Protein AF-A0A926H0Z9-F1 (afdb_monomer)

Sequence (96 aa):
AAVAALPAADKTMLGDAVTNKAANQKILLKHVVFNKFTIRDLEKLDGGFPLATAAGDTLTLSKNPDGTVNVNSVPVIREDIKANNGVSHPVATVIK

Secondary structure (DSSP, 8-state):
-GGGSS-HHHHHHHH-TTTTHHHHHHHHHHT-BSS---HHHHHHSPTTPEEEBTTSPEEEEEE-TTS-EEETTEEBPS--EEETTEEE--BSS---

Mean predicted aligned error: 9.3 Å

pLDDT: mean 72.12, std 7.66, range [52.22, 83.38]

Nearest PDB structures (foldseek):
  7as7-assembly1_A  TM=8.702E-01  e=1.235E-04  Homo sapiens
  5nv6-assembly1_A  TM=8.519E-01  e=1.027E-04  Homo sapiens
  7asg-assembly1_A  TM=8.391E-01  e=3.741E-04  Homo sapiens
  7asc-assembly1_A  TM=8.621E-01  e=1.855E-03  Homo sapiens
  5yjg-assembly1_A  TM=8.545E-01  e=4.967E-03  Homo sapiens

Solvent-a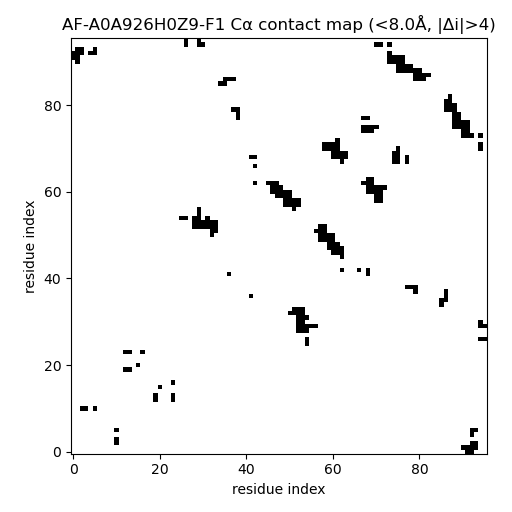ccessible surface area (backbone atoms only — not comparable to full-atom values): 5764 Å² total; per-residue (Å²): 110,23,75,72,70,45,56,70,71,59,45,56,50,62,67,39,52,81,84,34,39,70,61,53,50,44,48,57,25,56,76,36,57,78,75,77,66,48,66,74,52,60,69,70,48,63,70,61,43,74,42,56,18,69,54,75,49,72,41,42,33,40,62,46,96,89,69,50,47,21,49,72,85,40,59,47,46,98,46,81,44,79,47,99,91,43,53,47,65,54,50,65,58,76,76,131

Structure (mmCIF, N/CA/C/O backbone):
data_AF-A0A926H0Z9-F1
#
_entry.id   AF-A0A926H0Z9-F1
#
loop_
_atom_site.group_PDB
_atom_site.id
_atom_site.type_symbol
_atom_site.label_atom_id
_atom_site.label_alt_id
_atom_site.label_comp_id
_atom_site.label_asym_id
_atom_site.label_entity_id
_atom_site.label_seq_id
_atom_site.pdbx_PDB_ins_code
_atom_site.Cartn_x
_atom_site.Cartn_y
_atom_site.Cartn_z
_atom_site.occupancy
_atom_site.B_iso_or_equiv
_atom_site.auth_seq_id
_atom_site.auth_comp_id
_atom_site.auth_asym_id
_atom_site.auth_atom_id
_atom_site.pdbx_PDB_model_num
ATOM 1 N N . ALA A 1 1 ? -6.012 1.657 -13.703 1.00 52.22 1 ALA A N 1
ATOM 2 C CA . ALA A 1 1 ? -6.295 3.093 -13.479 1.00 52.22 1 ALA A CA 1
ATOM 3 C C . ALA A 1 1 ? -5.154 3.812 -12.746 1.00 52.22 1 ALA A C 1
ATOM 5 O O . ALA A 1 1 ? -4.685 4.812 -13.265 1.00 52.22 1 ALA A O 1
ATOM 6 N N . ALA A 1 2 ? -4.626 3.292 -11.628 1.00 56.44 2 ALA A N 1
ATOM 7 C CA .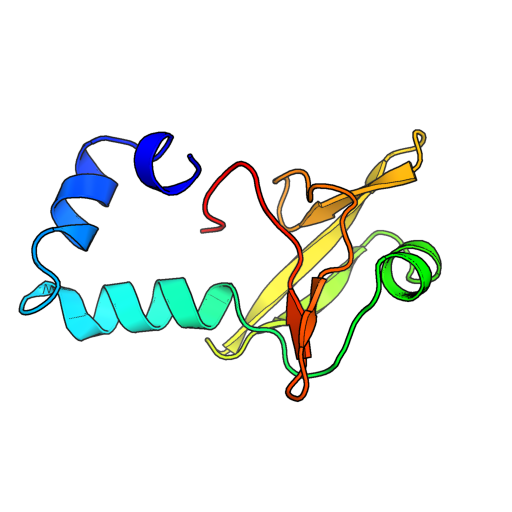 ALA A 1 2 ? -3.581 3.968 -10.836 1.00 56.44 2 ALA A CA 1
ATOM 8 C C . ALA A 1 2 ? -2.280 4.312 -11.590 1.00 56.44 2 ALA A C 1
ATOM 10 O O . ALA A 1 2 ? -1.790 5.432 -11.496 1.00 56.44 2 ALA A O 1
ATOM 11 N N . VAL A 1 3 ? -1.757 3.400 -12.419 1.00 57.81 3 VAL A N 1
ATOM 12 C CA . VAL A 1 3 ? -0.580 3.679 -13.274 1.00 57.81 3 VAL A CA 1
ATOM 13 C C . VAL A 1 3 ? -0.889 4.726 -14.356 1.00 57.81 3 VAL A C 1
ATOM 15 O O . VAL A 1 3 ? -0.009 5.451 -14.809 1.00 57.81 3 VAL A O 1
ATOM 18 N N . ALA A 1 4 ? -2.157 4.863 -14.754 1.00 58.16 4 ALA A N 1
ATOM 19 C CA . ALA A 1 4 ? -2.584 5.885 -15.705 1.00 58.16 4 ALA A CA 1
ATOM 20 C C . ALA A 1 4 ? -2.711 7.277 -15.056 1.00 58.16 4 ALA A C 1
ATOM 22 O O . ALA A 1 4 ? -2.575 8.271 -15.767 1.00 58.16 4 ALA A O 1
ATOM 23 N N . ALA A 1 5 ? -2.920 7.342 -13.737 1.00 59.38 5 ALA A N 1
ATOM 24 C CA . ALA A 1 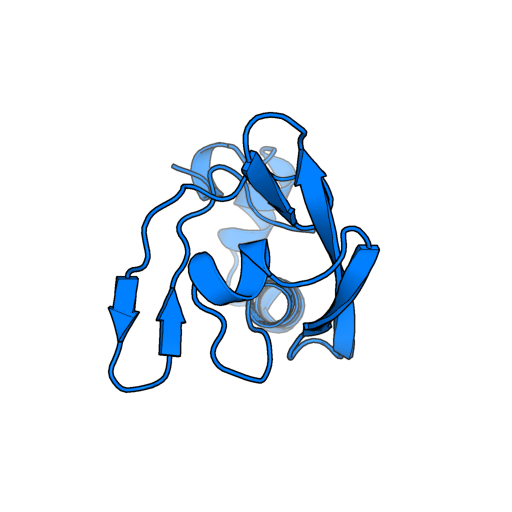5 ? -2.981 8.578 -12.955 1.00 59.38 5 ALA A CA 1
ATOM 25 C C . ALA A 1 5 ? -1.595 9.129 -12.570 1.00 59.38 5 ALA A C 1
ATOM 27 O O . ALA A 1 5 ? -1.491 10.236 -12.048 1.00 59.38 5 ALA A O 1
ATOM 28 N N . LEU A 1 6 ? -0.524 8.374 -12.835 1.00 61.34 6 LEU A N 1
ATOM 29 C CA . LEU A 1 6 ? 0.839 8.836 -12.615 1.00 61.34 6 LEU A CA 1
ATOM 30 C C . LEU A 1 6 ? 1.224 9.976 -13.586 1.00 61.34 6 LEU A C 1
ATOM 32 O O . LEU A 1 6 ? 0.867 9.916 -14.771 1.00 61.34 6 LEU A O 1
ATOM 36 N N . PRO A 1 7 ? 1.995 10.978 -13.120 1.00 62.88 7 PRO A N 1
ATOM 37 C CA . PRO A 1 7 ? 2.660 11.959 -13.971 1.00 62.88 7 PRO A CA 1
ATOM 38 C C . PRO A 1 7 ? 3.406 11.301 -15.137 1.00 62.88 7 PRO A C 1
ATOM 40 O O . PRO A 1 7 ? 3.952 10.204 -15.004 1.00 62.88 7 PRO A O 1
ATOM 43 N N . ALA A 1 8 ? 3.478 11.988 -16.281 1.00 60.09 8 ALA A N 1
ATOM 44 C CA . ALA A 1 8 ? 4.124 11.462 -17.486 1.00 60.09 8 ALA A CA 1
ATOM 45 C C . ALA A 1 8 ? 5.571 10.995 -17.233 1.00 60.09 8 ALA A C 1
ATOM 47 O O . ALA A 1 8 ? 5.966 9.960 -17.755 1.00 60.09 8 ALA A O 1
ATOM 48 N N . ALA A 1 9 ? 6.314 11.688 -16.362 1.00 59.97 9 ALA A N 1
ATOM 49 C CA . ALA A 1 9 ? 7.671 11.309 -15.967 1.00 59.97 9 ALA A CA 1
ATOM 50 C C . ALA A 1 9 ? 7.748 9.906 -15.331 1.00 59.97 9 ALA A C 1
ATOM 52 O O . ALA A 1 9 ? 8.624 9.119 -15.680 1.00 59.97 9 ALA A O 1
ATOM 53 N N . ASP A 1 10 ? 6.798 9.554 -14.461 1.00 60.25 10 ASP A N 1
ATOM 54 C CA . ASP A 1 10 ? 6.773 8.241 -13.806 1.00 60.25 10 ASP A CA 1
ATOM 55 C C . ASP A 1 10 ? 6.304 7.134 -14.761 1.00 60.25 10 ASP A C 1
ATOM 57 O O . ASP A 1 10 ? 6.747 5.990 -14.655 1.00 60.25 10 ASP A O 1
ATOM 61 N N . LYS A 1 11 ? 5.443 7.464 -15.736 1.00 59.78 11 LYS A N 1
ATOM 62 C CA . LYS A 1 11 ? 5.064 6.528 -16.808 1.00 59.78 11 LYS A CA 1
ATOM 63 C C . LYS A 1 11 ? 6.259 6.166 -17.682 1.00 59.78 11 LYS A C 1
ATOM 65 O O . LYS A 1 11 ? 6.411 4.998 -18.029 1.00 59.78 11 LYS A O 1
ATOM 70 N N . THR A 1 12 ? 7.122 7.131 -17.993 1.00 59.59 12 THR A N 1
ATOM 71 C CA . THR A 1 12 ? 8.362 6.879 -18.738 1.00 59.59 12 THR A CA 1
ATOM 72 C C . THR A 1 12 ? 9.333 6.018 -17.921 1.00 59.59 12 THR A C 1
ATOM 74 O O . THR A 1 12 ? 9.940 5.101 -18.466 1.00 59.59 12 THR A O 1
ATOM 77 N N . MET A 1 13 ? 9.415 6.224 -16.597 1.00 57.09 13 MET A N 1
ATOM 78 C CA . MET A 1 13 ? 10.232 5.377 -15.710 1.00 57.09 13 MET A CA 1
ATOM 79 C C . MET A 1 13 ? 9.732 3.923 -15.629 1.00 57.09 13 MET A C 1
ATOM 81 O O . MET A 1 13 ? 10.543 2.996 -15.567 1.00 57.09 13 MET A O 1
ATOM 85 N N . LEU A 1 14 ? 8.413 3.711 -15.673 1.00 60.12 14 LEU A N 1
ATOM 86 C CA . LEU A 1 14 ? 7.799 2.377 -15.706 1.00 60.12 14 LEU A CA 1
ATOM 87 C C . LEU A 1 14 ? 7.894 1.696 -17.082 1.00 60.12 14 LEU A C 1
ATOM 89 O O . LEU A 1 14 ? 7.937 0.468 -17.136 1.00 60.12 14 LEU A O 1
ATOM 93 N N . GLY A 1 15 ? 7.933 2.469 -18.174 1.00 61.53 15 GLY A N 1
ATOM 94 C CA . GLY A 1 15 ? 8.043 1.962 -19.547 1.00 61.53 15 GLY A CA 1
ATOM 95 C C . GLY A 1 15 ? 9.383 1.281 -19.837 1.00 61.53 15 GLY A C 1
ATOM 96 O O . GLY A 1 15 ? 9.406 0.204 -20.428 1.00 61.53 15 GLY A O 1
ATOM 97 N N . ASP A 1 16 ? 10.484 1.836 -19.326 1.00 63.66 16 ASP A N 1
ATOM 98 C CA . ASP A 1 16 ? 11.818 1.229 -19.419 1.00 63.66 16 ASP A CA 1
ATOM 99 C C . ASP A 1 16 ? 12.110 0.327 -18.212 1.00 63.66 16 ASP A C 1
ATOM 101 O O . ASP A 1 16 ? 13.021 0.562 -17.410 1.00 63.66 16 ASP A O 1
ATOM 105 N N . ALA A 1 17 ? 11.328 -0.749 -18.080 1.00 57.47 17 ALA A N 1
ATOM 106 C CA . ALA A 1 17 ? 11.463 -1.726 -16.996 1.00 57.47 17 ALA A CA 1
ATOM 107 C C . ALA A 1 17 ? 12.854 -2.393 -16.926 1.00 57.47 17 ALA A C 1
ATOM 109 O O . ALA A 1 17 ? 13.237 -2.904 -15.872 1.00 57.47 17 ALA A O 1
ATOM 110 N N . VAL A 1 18 ? 13.613 -2.369 -18.027 1.00 58.62 18 VAL A N 1
ATOM 111 C CA . VAL A 1 18 ? 14.974 -2.919 -18.121 1.00 58.62 18 VAL A CA 1
ATOM 112 C C . VAL A 1 18 ? 16.012 -1.936 -17.566 1.00 58.62 18 VAL A C 1
ATOM 114 O O . VAL A 1 18 ? 16.855 -2.334 -16.766 1.00 58.62 18 VAL A O 1
ATOM 117 N N . THR A 1 19 ? 15.916 -0.649 -17.911 1.00 67.12 19 THR A N 1
ATOM 118 C CA . THR A 1 19 ? 16.864 0.393 -17.475 1.00 67.12 19 THR A CA 1
ATOM 119 C C . THR A 1 19 ? 16.611 0.823 -16.029 1.00 67.12 19 THR A C 1
ATOM 121 O O . THR A 1 19 ? 17.544 0.980 -15.246 1.00 67.12 19 THR A O 1
ATOM 124 N N . ASN A 1 20 ? 15.342 0.937 -15.630 1.00 67.25 20 ASN A N 1
ATOM 125 C CA . ASN A 1 20 ? 14.937 1.416 -14.305 1.00 67.25 20 ASN A CA 1
ATOM 126 C C . ASN A 1 20 ? 14.573 0.283 -13.340 1.00 67.25 20 ASN A C 1
ATOM 128 O O . ASN A 1 20 ? 13.877 0.504 -12.347 1.00 67.25 20 ASN A O 1
ATOM 132 N N . LYS A 1 21 ? 15.050 -0.939 -13.606 1.00 71.00 21 LYS A N 1
ATOM 133 C CA . LYS A 1 21 ? 14.699 -2.148 -12.850 1.00 71.00 21 LYS A CA 1
ATOM 134 C C . LYS A 1 21 ? 14.814 -1.957 -11.333 1.00 71.00 21 LYS A C 1
ATOM 136 O O . LYS A 1 21 ? 13.884 -2.298 -10.609 1.00 71.00 21 LYS A O 1
ATOM 141 N N . ALA A 1 22 ? 15.910 -1.370 -10.850 1.00 75.06 22 ALA A N 1
ATOM 142 C CA . ALA A 1 22 ? 16.123 -1.148 -9.418 1.00 75.06 22 ALA A CA 1
ATOM 143 C C . ALA A 1 22 ? 15.125 -0.141 -8.811 1.00 75.06 22 ALA A C 1
ATOM 145 O O . ALA A 1 22 ? 14.584 -0.378 -7.729 1.00 75.06 22 ALA A O 1
ATOM 146 N N . ALA A 1 23 ? 14.833 0.953 -9.521 1.00 73.62 23 ALA A N 1
ATOM 147 C CA . ALA A 1 23 ? 13.867 1.957 -9.080 1.00 73.62 23 ALA A CA 1
ATOM 148 C C . ALA A 1 23 ? 12.439 1.387 -9.057 1.00 73.62 23 ALA A C 1
ATOM 150 O O . ALA A 1 23 ? 11.727 1.539 -8.063 1.00 73.62 23 ALA A O 1
ATOM 151 N N . ASN A 1 24 ? 12.056 0.642 -10.097 1.00 74.12 24 ASN A N 1
ATOM 152 C CA . ASN A 1 24 ? 10.747 -0.004 -10.192 1.00 74.12 24 ASN A CA 1
ATOM 153 C C . ASN A 1 24 ? 10.574 -1.081 -9.115 1.00 74.12 24 ASN A C 1
ATOM 155 O O . ASN A 1 24 ? 9.522 -1.150 -8.485 1.00 74.12 24 ASN A O 1
ATOM 159 N N . GLN A 1 25 ? 11.617 -1.869 -8.830 1.00 78.56 25 GLN A N 1
ATOM 160 C CA . GLN A 1 25 ? 11.597 -2.823 -7.718 1.00 78.56 25 GLN A CA 1
ATOM 161 C C . GLN A 1 25 ? 11.360 -2.118 -6.380 1.00 78.56 25 GLN A C 1
ATOM 163 O O . GLN A 1 25 ? 10.505 -2.560 -5.620 1.00 78.56 25 GLN A O 1
ATOM 168 N N . LYS A 1 26 ? 12.040 -0.998 -6.104 1.00 80.88 26 LYS A N 1
ATOM 169 C CA . LYS A 1 26 ? 11.823 -0.251 -4.858 1.00 80.88 26 LYS A CA 1
ATOM 170 C C . LYS A 1 26 ? 10.391 0.280 -4.748 1.00 80.88 26 LYS A C 1
ATOM 172 O O . LYS A 1 26 ? 9.779 0.137 -3.695 1.00 80.88 26 LYS A O 1
ATOM 177 N N . ILE A 1 27 ? 9.832 0.831 -5.828 1.00 79.81 27 ILE A N 1
ATOM 178 C CA . ILE A 1 27 ? 8.441 1.318 -5.850 1.00 79.81 27 ILE A CA 1
ATOM 179 C C . ILE A 1 27 ? 7.460 0.174 -5.579 1.00 79.81 27 ILE A C 1
ATOM 181 O O . ILE A 1 27 ? 6.568 0.315 -4.748 1.00 79.81 27 ILE A O 1
ATOM 185 N N . LEU A 1 28 ? 7.627 -0.976 -6.232 1.00 80.94 28 LEU A N 1
ATOM 186 C CA . LEU A 1 28 ? 6.752 -2.129 -6.008 1.00 80.94 28 LEU A CA 1
ATOM 187 C C . LEU A 1 28 ? 6.868 -2.653 -4.572 1.00 80.94 28 LEU A C 1
ATOM 189 O O . LEU A 1 28 ? 5.855 -2.941 -3.942 1.00 80.94 28 LEU A O 1
ATOM 193 N N . LEU A 1 29 ? 8.083 -2.709 -4.024 1.00 83.38 29 LEU A N 1
ATOM 194 C CA . LEU A 1 29 ? 8.325 -3.153 -2.651 1.00 83.38 29 LEU A CA 1
ATOM 195 C C . LEU A 1 29 ? 7.747 -2.194 -1.601 1.00 83.38 29 LEU A C 1
ATOM 197 O O . LEU A 1 29 ? 7.358 -2.652 -0.531 1.00 83.38 29 LEU A O 1
ATOM 201 N N . LYS A 1 30 ? 7.614 -0.896 -1.910 1.00 83.00 30 LYS A N 1
ATOM 202 C CA . LYS A 1 30 ? 6.894 0.060 -1.053 1.00 83.00 30 LYS A CA 1
ATOM 203 C C . LYS A 1 30 ? 5.405 -0.256 -0.932 1.00 83.00 30 LYS A C 1
ATOM 205 O O . LYS A 1 30 ? 4.799 0.114 0.058 1.00 83.00 30 LYS A O 1
ATOM 210 N N . HIS A 1 31 ? 4.805 -0.946 -1.902 1.00 79.50 31 HIS A N 1
ATOM 211 C CA . HIS A 1 31 ? 3.388 -1.327 -1.838 1.00 79.50 31 HIS A CA 1
ATOM 212 C C . HIS A 1 31 ? 3.159 -2.648 -1.092 1.00 79.50 31 HIS A C 1
ATOM 214 O O . HIS A 1 31 ? 2.016 -3.018 -0.829 1.00 79.50 31 HIS A O 1
ATOM 220 N N . VAL A 1 32 ? 4.229 -3.375 -0.760 1.00 82.75 32 VAL A N 1
ATOM 221 C CA . VAL A 1 32 ? 4.149 -4.655 -0.060 1.00 82.75 32 VAL A CA 1
ATOM 222 C C . VAL A 1 32 ? 4.469 -4.423 1.405 1.00 82.75 32 VAL A C 1
ATOM 224 O O . VAL A 1 32 ? 5.547 -3.947 1.743 1.00 82.75 32 VAL A O 1
ATOM 227 N N . VAL A 1 33 ? 3.539 -4.785 2.279 1.00 83.06 33 VAL A N 1
ATOM 228 C CA . VAL A 1 33 ? 3.715 -4.721 3.731 1.00 83.06 33 VAL A CA 1
ATOM 229 C C . VAL A 1 33 ? 3.905 -6.140 4.248 1.00 83.06 33 VAL A C 1
ATOM 231 O O . VAL A 1 33 ? 3.259 -7.076 3.770 1.00 83.06 33 VAL A O 1
ATOM 234 N N . PHE A 1 34 ? 4.804 -6.318 5.213 1.00 71.12 34 PHE A N 1
ATOM 235 C CA . PHE A 1 34 ? 4.902 -7.593 5.911 1.00 71.12 34 PHE A CA 1
ATOM 236 C C . PHE A 1 34 ? 3.711 -7.719 6.859 1.00 71.12 34 PHE A C 1
ATOM 238 O O . PHE A 1 34 ? 3.492 -6.827 7.675 1.00 71.12 34 PHE A O 1
ATOM 245 N N . ASN A 1 35 ? 2.996 -8.845 6.758 1.00 72.56 35 ASN A N 1
ATOM 246 C CA . ASN A 1 35 ? 1.776 -9.215 7.490 1.00 72.56 35 ASN A CA 1
ATOM 247 C C . ASN A 1 35 ? 0.456 -8.985 6.721 1.00 72.56 35 ASN A C 1
ATOM 249 O O . ASN A 1 35 ? 0.372 -8.191 5.786 1.00 72.56 35 ASN A O 1
ATOM 253 N N . LYS A 1 36 ? -0.582 -9.747 7.090 1.00 75.19 36 LYS A N 1
ATOM 254 C CA . LYS A 1 36 ? -1.919 -9.659 6.486 1.00 75.19 36 LYS A CA 1
ATOM 255 C C . LYS A 1 36 ? -2.758 -8.658 7.271 1.00 75.19 36 LYS A C 1
ATOM 257 O O . LYS A 1 36 ? -3.052 -8.896 8.436 1.00 75.19 36 LYS A O 1
ATOM 262 N N . PHE A 1 37 ? -3.178 -7.588 6.609 1.00 75.88 37 PHE A N 1
ATOM 263 C CA . PHE A 1 37 ? -4.103 -6.608 7.170 1.00 75.88 37 PHE A CA 1
ATOM 264 C C . PHE A 1 37 ? -5.400 -6.645 6.371 1.00 75.88 37 PHE A C 1
ATOM 266 O O . PHE A 1 37 ? -5.368 -6.457 5.158 1.00 75.88 37 PHE A O 1
ATOM 273 N N . THR A 1 38 ? -6.528 -6.916 7.023 1.00 77.75 38 THR A N 1
ATOM 274 C CA . THR A 1 38 ? -7.856 -6.697 6.424 1.00 77.75 38 THR A CA 1
ATOM 275 C C . THR A 1 38 ? -8.332 -5.281 6.722 1.00 77.75 38 THR A C 1
ATOM 277 O O . THR A 1 38 ? -7.849 -4.673 7.675 1.00 77.75 38 THR A O 1
ATOM 280 N N . ILE A 1 39 ? -9.312 -4.756 5.983 1.00 71.81 39 ILE A N 1
ATOM 281 C CA . ILE A 1 39 ? -9.914 -3.449 6.300 1.00 71.81 39 ILE A CA 1
ATOM 282 C C . ILE A 1 39 ? -10.412 -3.412 7.744 1.00 71.81 39 ILE A C 1
ATOM 284 O O . ILE A 1 39 ? -10.211 -2.417 8.427 1.00 71.81 39 ILE A O 1
ATOM 288 N N . ARG A 1 40 ? -10.971 -4.513 8.260 1.00 74.88 40 ARG A N 1
ATOM 289 C CA . ARG A 1 40 ? -11.408 -4.600 9.663 1.00 74.88 40 ARG A CA 1
ATOM 290 C C . ARG A 1 40 ? -10.263 -4.459 10.659 1.00 74.88 40 ARG A C 1
ATOM 292 O O . ARG A 1 40 ? -10.481 -3.944 11.751 1.00 74.88 40 ARG A O 1
ATOM 299 N N . ASP A 1 41 ? -9.072 -4.937 10.315 1.00 77.25 41 ASP A N 1
ATOM 300 C CA . ASP A 1 41 ? -7.886 -4.763 11.153 1.00 77.25 41 ASP A CA 1
ATOM 301 C C . ASP A 1 41 ? -7.357 -3.334 11.023 1.00 77.25 41 ASP A C 1
ATOM 303 O O . ASP A 1 41 ? -7.077 -2.699 12.032 1.00 77.25 41 ASP A O 1
ATOM 307 N N . LEU A 1 42 ? -7.324 -2.785 9.805 1.00 73.19 42 LEU A N 1
ATOM 308 C CA . LEU A 1 42 ? -6.949 -1.391 9.547 1.00 73.19 42 LEU A CA 1
ATOM 309 C C . LEU A 1 42 ? -7.894 -0.390 10.229 1.00 73.19 42 LEU A C 1
ATOM 311 O 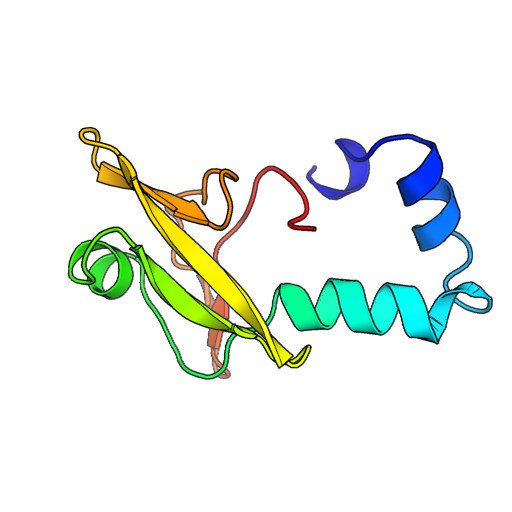O . LEU A 1 42 ? -7.459 0.664 10.674 1.00 73.19 42 LEU A O 1
ATOM 315 N N . GLU A 1 43 ? -9.177 -0.726 10.355 1.00 70.94 43 GLU A N 1
ATOM 316 C CA . GLU A 1 43 ? -10.176 0.069 11.070 1.00 70.94 43 GLU A CA 1
ATOM 317 C C . GLU A 1 43 ? -10.014 0.008 12.594 1.00 70.94 43 GLU A C 1
ATOM 319 O O . GLU A 1 43 ? -10.448 0.948 13.270 1.00 70.94 43 GLU A O 1
ATOM 324 N N . LYS A 1 44 ? -9.438 -1.082 13.119 1.00 73.25 44 LYS A N 1
ATOM 325 C CA . LYS A 1 44 ? -9.127 -1.277 14.545 1.00 73.25 44 LYS A CA 1
ATOM 326 C C . LYS A 1 44 ? -7.775 -0.690 14.943 1.00 73.25 44 LYS A C 1
ATOM 328 O O . LYS A 1 44 ? -7.567 -0.451 16.127 1.00 73.25 44 LYS A O 1
ATOM 333 N N . LEU A 1 45 ? -6.861 -0.520 13.990 1.00 71.44 45 LEU A N 1
ATOM 334 C CA . LEU A 1 45 ? -5.574 0.127 14.219 1.00 71.44 45 LEU A CA 1
ATOM 335 C C . LEU A 1 45 ? -5.767 1.634 14.411 1.00 71.44 45 LEU A C 1
ATOM 337 O O . LEU A 1 45 ? -6.593 2.265 13.746 1.00 71.44 45 LEU A O 1
ATOM 341 N N . ASP A 1 46 ? -4.985 2.207 15.321 1.00 67.75 46 ASP A N 1
ATOM 342 C CA . ASP A 1 46 ? -5.019 3.641 15.585 1.00 67.75 46 ASP A CA 1
ATOM 343 C C . ASP A 1 46 ? -4.512 4.441 14.377 1.00 67.75 46 ASP A C 1
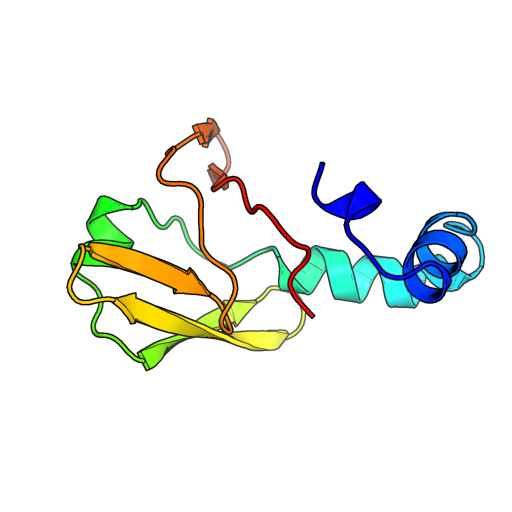ATOM 345 O O . ASP A 1 46 ? -3.574 4.051 13.672 1.00 67.75 46 ASP A O 1
ATOM 349 N N . GLY A 1 47 ? -5.139 5.597 14.139 1.00 65.12 47 GLY A N 1
ATOM 350 C CA . GLY A 1 47 ? -4.683 6.540 13.122 1.00 65.12 47 GLY A CA 1
ATOM 351 C C . GLY A 1 47 ? -3.261 7.006 13.438 1.00 65.12 47 GLY A C 1
ATOM 352 O O . GLY A 1 47 ? -3.010 7.557 14.505 1.00 65.12 47 GLY A O 1
ATOM 353 N N . GLY A 1 48 ? -2.334 6.783 12.510 1.00 66.12 48 GLY A N 1
ATOM 354 C CA . GLY A 1 48 ? -0.901 7.025 12.679 1.00 66.12 48 GLY A CA 1
ATOM 355 C C . GLY A 1 48 ? -0.057 5.753 12.769 1.00 66.12 48 GLY A C 1
ATOM 356 O O . GLY A 1 48 ? 1.155 5.862 12.946 1.00 66.12 48 GLY A O 1
ATOM 357 N N . PHE A 1 49 ? -0.651 4.559 12.640 1.00 74.38 49 PHE A N 1
ATOM 358 C CA . PHE A 1 49 ? 0.102 3.310 12.729 1.00 74.38 49 PHE A CA 1
ATOM 359 C C . PHE A 1 49 ? 1.173 3.205 11.621 1.00 74.38 49 PHE A C 1
ATOM 361 O O . PHE A 1 49 ? 0.835 3.296 10.433 1.00 74.38 49 PHE A O 1
ATOM 368 N N . PRO A 1 50 ? 2.456 2.999 11.981 1.00 77.94 50 PRO A N 1
ATOM 369 C CA . PRO A 1 50 ? 3.524 2.795 11.014 1.00 77.94 50 PRO A CA 1
ATOM 370 C C . PRO A 1 50 ? 3.496 1.360 10.469 1.00 77.94 50 PRO A C 1
ATOM 372 O O . PRO A 1 50 ? 3.694 0.390 11.198 1.00 77.94 50 PRO A O 1
ATOM 375 N N . LEU A 1 51 ? 3.298 1.215 9.162 1.00 78.69 51 LEU A N 1
ATOM 376 C CA . LEU A 1 51 ? 3.394 -0.047 8.436 1.00 78.69 51 LEU A CA 1
ATOM 377 C C . LEU A 1 51 ? 4.773 -0.179 7.789 1.00 78.69 51 LEU A C 1
ATOM 379 O O . LEU A 1 51 ? 5.126 0.588 6.897 1.00 78.69 51 LEU A O 1
ATOM 383 N N . ALA A 1 52 ? 5.551 -1.172 8.210 1.00 81.12 52 ALA A N 1
ATOM 384 C CA . ALA A 1 52 ? 6.849 -1.458 7.607 1.00 81.12 52 ALA A CA 1
ATOM 385 C C . ALA A 1 52 ? 6.681 -2.153 6.245 1.00 81.12 52 ALA A C 1
ATOM 387 O O . ALA A 1 52 ? 6.105 -3.242 6.150 1.00 81.12 52 ALA A O 1
ATOM 388 N N . THR A 1 53 ? 7.203 -1.535 5.187 1.00 83.38 53 THR A N 1
ATOM 389 C CA . THR A 1 53 ? 7.161 -2.089 3.827 1.00 83.38 53 THR A CA 1
ATOM 390 C C . THR A 1 53 ? 8.346 -2.999 3.538 1.00 83.38 53 THR A C 1
ATOM 392 O O . THR A 1 53 ? 9.393 -2.929 4.184 1.00 83.38 53 THR A O 1
ATOM 395 N N . ALA A 1 54 ? 8.222 -3.813 2.492 1.00 81.19 54 ALA A N 1
ATOM 396 C CA . ALA A 1 54 ? 9.301 -4.648 1.980 1.00 81.19 54 ALA A CA 1
ATOM 397 C C . ALA A 1 54 ? 10.460 -3.844 1.375 1.00 81.19 54 ALA A C 1
ATOM 399 O O . ALA A 1 54 ? 11.550 -4.384 1.203 1.00 81.19 54 ALA A O 1
ATOM 400 N N . ALA A 1 55 ? 10.254 -2.555 1.083 1.00 77.25 55 ALA A N 1
ATOM 401 C CA . ALA A 1 55 ? 11.325 -1.648 0.680 1.00 77.25 55 ALA A CA 1
ATOM 402 C C . ALA A 1 55 ? 12.186 -1.167 1.865 1.00 77.25 55 ALA A C 1
ATOM 404 O O . ALA A 1 55 ? 13.215 -0.534 1.634 1.00 77.25 55 ALA A O 1
ATOM 405 N N . GLY A 1 56 ? 11.772 -1.447 3.108 1.00 78.06 56 GLY A N 1
ATOM 406 C CA . GLY A 1 56 ? 12.377 -0.908 4.331 1.00 78.06 56 GLY A CA 1
ATOM 407 C C . GLY A 1 56 ? 11.855 0.478 4.723 1.00 78.06 56 GLY A C 1
ATOM 408 O O . GLY A 1 56 ? 12.229 0.992 5.771 1.00 78.06 56 GLY A O 1
ATOM 409 N N . ASP A 1 57 ? 10.975 1.063 3.908 1.00 79.94 57 ASP A N 1
ATOM 410 C CA . ASP A 1 57 ? 10.322 2.342 4.181 1.00 79.94 57 ASP A CA 1
ATOM 411 C C . ASP A 1 57 ? 9.042 2.124 5.008 1.00 79.94 57 ASP A C 1
ATOM 413 O O . ASP A 1 57 ? 8.412 1.063 4.934 1.00 79.94 57 ASP A O 1
ATOM 417 N N . THR A 1 58 ? 8.630 3.124 5.783 1.00 81.19 58 THR A N 1
ATOM 418 C CA . THR A 1 58 ? 7.423 3.061 6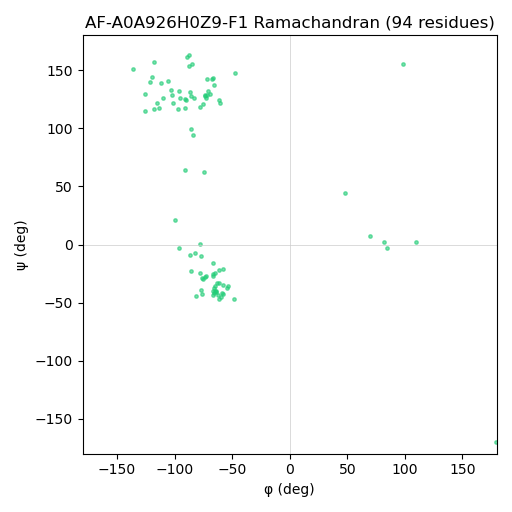.618 1.00 81.19 58 THR A CA 1
ATOM 419 C C . THR A 1 58 ? 6.276 3.821 5.965 1.00 81.19 58 THR A C 1
ATOM 421 O O . THR A 1 58 ? 6.423 4.985 5.600 1.00 81.19 58 THR A O 1
ATOM 424 N N . LEU A 1 59 ? 5.118 3.178 5.840 1.00 80.81 59 LEU A N 1
ATOM 425 C CA . LEU A 1 59 ? 3.880 3.820 5.416 1.00 80.81 59 LEU A CA 1
ATOM 426 C C . LEU A 1 59 ? 3.052 4.203 6.633 1.00 80.81 59 LEU A C 1
ATOM 428 O O . LEU A 1 59 ? 2.815 3.380 7.511 1.00 80.81 59 LEU A O 1
ATOM 432 N N . THR A 1 60 ? 2.568 5.437 6.665 1.00 81.38 60 THR A N 1
ATOM 433 C CA . THR A 1 60 ? 1.664 5.886 7.723 1.00 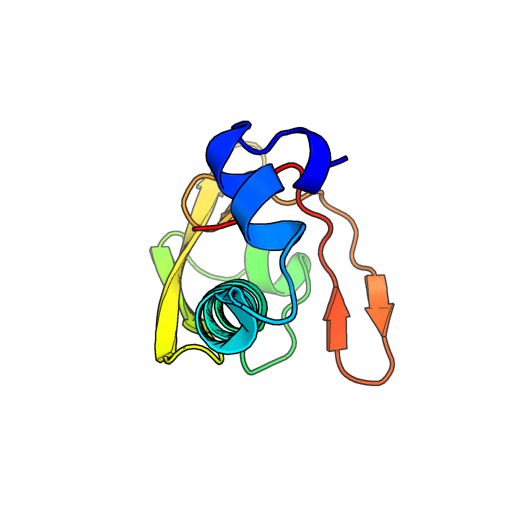81.38 60 THR A CA 1
ATOM 434 C C . THR A 1 60 ? 0.229 5.624 7.309 1.00 81.38 60 THR A C 1
ATOM 436 O O . THR A 1 60 ? -0.215 6.093 6.255 1.00 81.38 60 THR A O 1
ATOM 439 N N . LEU A 1 61 ? -0.501 4.897 8.150 1.00 79.69 61 LEU A N 1
ATOM 440 C CA . LEU A 1 61 ? -1.935 4.722 7.995 1.00 79.69 61 LEU A CA 1
ATOM 441 C C . LEU A 1 61 ? -2.664 5.883 8.671 1.00 79.69 61 LEU A C 1
ATOM 443 O O . LEU A 1 61 ? -2.421 6.168 9.839 1.00 79.69 61 LEU A O 1
ATOM 447 N N . SER A 1 62 ? -3.567 6.553 7.968 1.00 76.06 62 SER A N 1
ATOM 448 C CA . SER A 1 62 ? -4.445 7.574 8.533 1.00 76.06 62 SER A CA 1
ATOM 449 C C . SER A 1 62 ? -5.899 7.184 8.320 1.00 76.06 62 SER A C 1
ATOM 451 O O . SER A 1 62 ? -6.280 6.651 7.281 1.00 76.06 62 SER A O 1
ATOM 453 N N . LYS A 1 63 ? -6.722 7.419 9.338 1.00 74.94 63 LYS A N 1
ATOM 454 C CA . LYS A 1 63 ? -8.149 7.118 9.301 1.00 74.94 63 LYS A CA 1
ATOM 455 C C . LYS A 1 63 ? -8.918 8.425 9.268 1.00 74.94 63 LYS A C 1
ATOM 457 O O . LYS A 1 63 ? -8.718 9.281 10.128 1.00 74.94 63 LYS A O 1
ATOM 462 N N . ASN A 1 64 ? -9.794 8.563 8.285 1.00 72.38 64 ASN A N 1
ATOM 463 C CA . ASN A 1 64 ? -10.697 9.696 8.211 1.00 72.38 64 ASN A CA 1
ATOM 464 C C . ASN A 1 64 ? -11.955 9.440 9.067 1.00 72.38 64 ASN A C 1
ATOM 466 O O . ASN A 1 64 ? -12.324 8.283 9.301 1.00 72.38 64 ASN A O 1
ATOM 470 N N . PRO A 1 65 ? -12.644 10.500 9.530 1.00 65.88 65 PRO A N 1
ATOM 471 C CA . PRO A 1 65 ? -13.860 10.376 10.343 1.00 65.88 65 PRO A CA 1
ATOM 472 C C . PRO A 1 65 ? -15.020 9.649 9.643 1.00 65.88 65 PRO A C 1
ATOM 474 O O . PRO A 1 65 ? -15.896 9.103 10.305 1.00 65.88 65 PRO A O 1
ATOM 477 N N . ASP A 1 66 ? -15.015 9.610 8.310 1.00 69.00 66 ASP A N 1
ATOM 478 C CA . ASP A 1 66 ? -15.959 8.869 7.458 1.00 69.00 66 ASP A CA 1
ATOM 479 C C . ASP A 1 66 ? -15.652 7.351 7.391 1.00 69.00 66 ASP A C 1
ATOM 481 O O . ASP A 1 66 ? -16.329 6.581 6.703 1.00 69.00 66 ASP A O 1
ATOM 485 N N . GLY A 1 67 ? -14.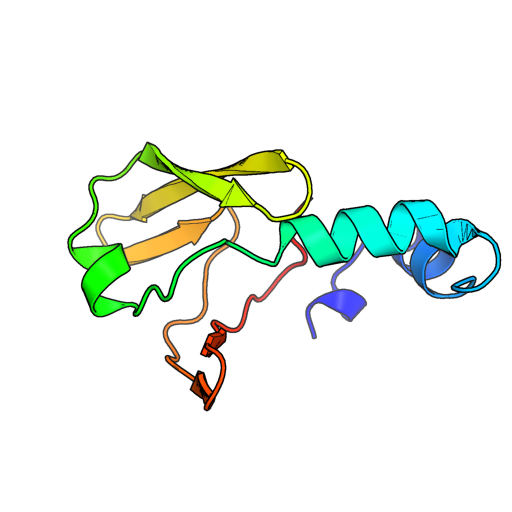613 6.901 8.101 1.00 66.75 67 GLY A N 1
ATOM 486 C CA . GLY A 1 67 ? -14.110 5.531 8.112 1.00 66.75 67 GLY A CA 1
ATOM 487 C C . GLY A 1 67 ? -13.181 5.197 6.943 1.00 66.75 67 GLY A C 1
ATOM 488 O O . GLY A 1 67 ? -12.777 4.043 6.815 1.00 66.75 67 GLY A O 1
ATOM 489 N N . THR A 1 68 ? -12.866 6.151 6.065 1.00 72.62 68 THR A N 1
ATOM 490 C CA . THR A 1 68 ? -11.999 5.911 4.909 1.00 72.62 68 THR A CA 1
ATOM 491 C C . THR A 1 68 ? -10.557 5.770 5.383 1.00 72.62 68 THR A C 1
ATOM 493 O O . THR A 1 68 ? -10.052 6.597 6.146 1.00 72.62 68 THR A O 1
ATOM 496 N N . VAL A 1 69 ? -9.905 4.686 4.963 1.00 76.06 69 VAL A N 1
ATOM 497 C CA . VAL A 1 69 ? -8.508 4.406 5.298 1.00 76.06 69 VAL A CA 1
ATOM 498 C C . VAL A 1 69 ? -7.621 5.005 4.219 1.00 76.06 69 VAL A C 1
ATOM 500 O O . VAL A 1 69 ? -7.768 4.708 3.033 1.00 76.06 69 VAL A O 1
ATOM 503 N N . ASN A 1 70 ? -6.682 5.833 4.649 1.00 78.62 70 ASN A N 1
ATOM 504 C CA . ASN A 1 70 ? -5.677 6.451 3.811 1.00 78.62 70 ASN A CA 1
ATOM 505 C C . ASN A 1 70 ? -4.305 5.870 4.160 1.00 78.62 70 ASN A C 1
ATOM 507 O O . ASN A 1 70 ? -3.963 5.684 5.325 1.00 78.62 70 ASN A O 1
ATOM 511 N N . VAL A 1 71 ? -3.491 5.609 3.144 1.00 79.19 71 VAL A N 1
ATOM 512 C CA . VAL A 1 71 ? -2.097 5.188 3.302 1.00 79.19 71 VAL A CA 1
ATOM 513 C C . VAL A 1 71 ? -1.225 6.254 2.664 1.00 79.19 71 VAL A C 1
ATOM 515 O O . VAL A 1 71 ? -1.340 6.507 1.469 1.00 79.19 71 VAL A O 1
ATOM 518 N N . ASN A 1 72 ? -0.390 6.921 3.464 1.00 76.00 72 ASN A N 1
ATOM 519 C CA . ASN A 1 72 ? 0.442 8.046 3.021 1.00 76.00 72 ASN A CA 1
ATOM 520 C C . A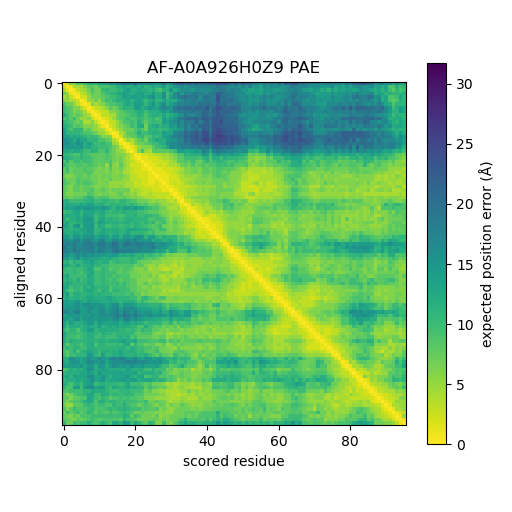SN A 1 72 ? -0.351 9.101 2.207 1.00 76.00 72 ASN A C 1
ATOM 522 O O . ASN A 1 72 ? 0.077 9.541 1.142 1.00 76.00 72 ASN A O 1
ATOM 526 N N . SER A 1 73 ? -1.553 9.453 2.685 1.00 72.31 73 SER A N 1
ATOM 527 C CA . SER A 1 73 ? -2.506 10.380 2.035 1.00 72.31 73 SER A CA 1
ATOM 528 C C . SER A 1 73 ? -3.175 9.881 0.745 1.00 72.31 73 SER A C 1
ATOM 530 O O . SER A 1 73 ? -3.917 10.636 0.117 1.00 72.31 73 SER A O 1
ATOM 532 N N . VAL A 1 74 ? -2.981 8.617 0.360 1.00 76.94 74 VAL A N 1
ATOM 533 C CA . VAL A 1 74 ? -3.705 7.981 -0.748 1.00 76.94 74 VAL A CA 1
ATOM 534 C C . VAL A 1 74 ? -4.903 7.203 -0.197 1.00 76.94 74 VAL A C 1
ATOM 536 O O . VAL A 1 74 ? -4.710 6.347 0.669 1.00 76.94 74 VAL A O 1
ATOM 539 N N . PRO A 1 75 ? -6.131 7.455 -0.685 1.00 75.12 75 PRO A N 1
ATOM 540 C CA . PRO A 1 75 ? -7.300 6.699 -0.260 1.00 75.12 75 PRO A CA 1
ATOM 541 C C . PRO A 1 75 ? -7.236 5.259 -0.768 1.00 75.12 75 PRO A C 1
ATOM 543 O O . PRO A 1 75 ? -7.022 5.000 -1.959 1.00 75.12 75 PRO A O 1
ATOM 546 N N . VAL A 1 76 ? -7.442 4.323 0.154 1.00 76.06 76 VAL A N 1
ATOM 547 C CA . VAL A 1 76 ? -7.570 2.898 -0.138 1.00 76.06 76 VAL A CA 1
ATOM 548 C C . VAL A 1 76 ? -9.028 2.601 -0.472 1.00 76.06 76 VAL A C 1
ATOM 550 O O . VAL A 1 76 ? -9.944 3.015 0.241 1.00 76.06 76 VAL A O 1
ATOM 553 N N . ILE A 1 77 ? -9.258 1.889 -1.572 1.00 74.94 77 ILE A N 1
ATOM 554 C CA . ILE A 1 77 ? -10.595 1.435 -1.950 1.00 74.94 77 ILE A CA 1
ATOM 555 C C . ILE A 1 77 ? -10.976 0.318 -0.979 1.00 74.94 77 ILE A C 1
ATOM 557 O O . ILE A 1 77 ? -10.196 -0.612 -0.774 1.00 74.94 77 ILE A O 1
ATOM 561 N N . ARG A 1 78 ? -12.162 0.415 -0.361 1.00 67.44 78 ARG A N 1
ATOM 562 C CA . ARG A 1 78 ? -12.625 -0.543 0.655 1.00 67.44 78 ARG A CA 1
ATOM 563 C C . ARG A 1 78 ? -13.065 -1.882 0.049 1.00 67.44 78 ARG A C 1
ATOM 565 O O . ARG A 1 78 ? -14.218 -2.282 0.173 1.00 67.44 78 ARG A O 1
ATOM 572 N N . GLU A 1 79 ? -12.137 -2.578 -0.589 1.00 65.62 79 GLU A N 1
ATOM 573 C CA . GLU A 1 79 ? -12.311 -3.934 -1.094 1.00 65.62 79 GLU A CA 1
ATOM 574 C C . GLU A 1 79 ? -11.203 -4.834 -0.537 1.00 65.62 79 GLU A C 1
ATOM 576 O O . GLU A 1 79 ? -10.027 -4.657 -0.844 1.00 65.62 79 GLU A O 1
ATOM 581 N N . ASP A 1 80 ? -11.589 -5.819 0.278 1.00 71.56 80 ASP A N 1
ATOM 582 C CA . ASP A 1 80 ? -10.685 -6.859 0.771 1.00 71.56 80 ASP A CA 1
ATOM 583 C C . ASP A 1 80 ? -10.571 -7.979 -0.277 1.00 71.56 80 ASP A C 1
ATOM 585 O O . ASP A 1 80 ? -11.363 -8.929 -0.283 1.00 71.56 80 ASP A O 1
ATOM 589 N N . ILE A 1 81 ? -9.565 -7.918 -1.152 1.00 76.06 81 ILE A N 1
ATOM 590 C CA . ILE A 1 81 ? -9.294 -9.009 -2.097 1.00 76.06 81 ILE A CA 1
ATOM 591 C C . ILE A 1 81 ? -8.405 -10.043 -1.402 1.00 76.06 81 ILE A C 1
ATOM 593 O O . ILE A 1 81 ? -7.186 -9.891 -1.293 1.00 76.06 81 ILE A O 1
ATOM 597 N N . LYS A 1 82 ? -9.019 -11.121 -0.906 1.00 76.44 82 LYS A N 1
ATOM 598 C CA . LYS A 1 82 ? -8.295 -12.222 -0.256 1.00 76.44 82 LYS A CA 1
ATOM 599 C C . LYS A 1 82 ? -7.540 -13.057 -1.288 1.00 76.44 82 LYS A C 1
ATOM 601 O O . LYS A 1 82 ? -8.136 -13.596 -2.216 1.00 76.44 82 LYS A O 1
ATOM 606 N N . ALA A 1 83 ? -6.242 -13.224 -1.067 1.00 72.94 83 ALA A N 1
ATOM 607 C CA . ALA A 1 83 ? -5.380 -14.129 -1.812 1.00 72.94 83 ALA A CA 1
ATOM 608 C C . ALA A 1 83 ? -4.795 -15.195 -0.870 1.00 72.94 83 ALA A C 1
ATOM 610 O O . ALA A 1 83 ? -4.671 -14.991 0.340 1.00 72.94 83 ALA A O 1
ATOM 611 N N . ASN A 1 84 ? -4.376 -16.342 -1.407 1.00 77.69 84 ASN A N 1
ATOM 612 C CA . ASN A 1 84 ? -3.805 -17.423 -0.588 1.00 77.69 84 ASN A CA 1
ATOM 613 C C . ASN A 1 84 ? -2.567 -16.956 0.205 1.00 77.69 84 ASN A C 1
ATOM 615 O O . ASN A 1 84 ? -2.360 -17.322 1.364 1.00 77.69 84 ASN A O 1
ATOM 619 N N . ASN A 1 85 ? -1.785 -16.059 -0.393 1.00 78.00 85 ASN A N 1
ATOM 620 C CA . ASN A 1 85 ? -0.571 -15.484 0.173 1.00 78.00 85 ASN A CA 1
ATOM 621 C C . ASN A 1 85 ? -0.773 -14.124 0.868 1.00 78.00 85 ASN A C 1
ATOM 623 O O . ASN A 1 85 ? 0.180 -13.620 1.453 1.00 78.00 85 ASN A O 1
ATOM 627 N N . GLY A 1 86 ? -1.969 -13.524 0.866 1.00 75.12 86 GLY A N 1
ATOM 628 C CA . GLY A 1 86 ? -2.118 -12.146 1.343 1.00 75.12 86 GLY A CA 1
ATOM 629 C C . GLY A 1 86 ? -3.526 -11.565 1.263 1.00 75.12 86 GLY A C 1
ATOM 630 O O . GLY A 1 86 ? -4.499 -12.263 1.003 1.00 75.12 86 GLY A O 1
ATOM 631 N N . VAL A 1 87 ? -3.619 -10.260 1.493 1.00 80.25 87 VAL A N 1
ATOM 632 C CA . VAL A 1 87 ? -4.811 -9.453 1.212 1.00 80.25 87 VAL A CA 1
ATOM 633 C C . VAL A 1 87 ? -4.354 -8.308 0.323 1.00 80.25 87 VAL A C 1
ATOM 635 O O . VAL A 1 87 ? -3.350 -7.664 0.622 1.00 80.25 87 VAL A O 1
ATOM 638 N N . SER A 1 88 ? -5.044 -8.100 -0.792 1.00 80.75 88 SER A N 1
ATOM 639 C CA . SER A 1 88 ? -4.805 -6.972 -1.681 1.00 80.75 88 SER A CA 1
ATOM 640 C C . SER A 1 88 ? -5.887 -5.928 -1.462 1.00 80.75 88 SER A C 1
ATOM 642 O O . SER A 1 88 ? -7.072 -6.254 -1.419 1.00 80.75 88 SER A O 1
ATOM 644 N N . HIS A 1 89 ? -5.444 -4.683 -1.334 1.00 77.81 89 HIS A N 1
ATOM 645 C CA . HIS A 1 89 ? -6.303 -3.517 -1.226 1.00 77.81 89 HIS A CA 1
ATOM 646 C C . HIS A 1 89 ? -6.111 -2.666 -2.478 1.00 77.81 89 HIS A C 1
ATOM 648 O O . HIS A 1 89 ? -4.989 -2.206 -2.723 1.00 77.81 89 HIS A O 1
ATOM 654 N N . PRO A 1 90 ? -7.149 -2.465 -3.302 1.00 75.12 90 PRO A N 1
ATOM 655 C CA . PRO A 1 90 ? -7.028 -1.623 -4.478 1.00 75.12 90 PRO A CA 1
ATOM 656 C C . PRO A 1 90 ? -6.780 -0.167 -4.067 1.00 75.12 90 PRO A C 1
ATOM 658 O O . PRO A 1 90 ? -7.415 0.364 -3.157 1.00 75.12 90 PRO A O 1
ATOM 661 N N . VAL A 1 91 ? -5.865 0.506 -4.760 1.00 73.56 91 VAL A N 1
ATOM 662 C CA . VAL A 1 91 ? -5.582 1.933 -4.560 1.00 73.56 91 VAL A CA 1
ATOM 663 C C . VAL A 1 91 ? -5.854 2.706 -5.841 1.00 73.56 91 VAL A C 1
ATOM 665 O O . VAL A 1 91 ? -5.610 2.219 -6.949 1.00 73.56 91 VAL A O 1
ATOM 668 N N . ALA A 1 92 ? -6.366 3.927 -5.696 1.00 69.00 92 ALA A N 1
ATOM 669 C CA . ALA A 1 92 ? -6.639 4.801 -6.834 1.00 69.00 92 ALA A CA 1
ATOM 670 C C . ALA A 1 92 ? -5.354 5.383 -7.448 1.00 69.00 92 ALA A C 1
ATOM 672 O O . ALA A 1 92 ? -5.309 5.633 -8.654 1.00 69.00 92 ALA A O 1
ATOM 673 N N . THR A 1 93 ? -4.303 5.539 -6.637 1.00 68.69 93 THR A N 1
ATOM 674 C CA . THR A 1 93 ? -3.036 6.178 -7.016 1.00 68.69 93 THR A CA 1
ATOM 675 C C . THR A 1 93 ? -1.856 5.367 -6.489 1.00 68.69 93 THR A C 1
ATOM 677 O O . THR A 1 93 ? -1.963 4.685 -5.473 1.00 68.69 93 THR A O 1
ATOM 680 N N . VAL A 1 94 ? -0.725 5.428 -7.190 1.00 70.94 94 VAL A N 1
ATOM 681 C CA . VAL A 1 94 ? 0.525 4.787 -6.762 1.00 70.94 94 VAL A CA 1
ATOM 682 C C . VAL A 1 94 ? 1.106 5.532 -5.559 1.00 70.94 94 VAL A C 1
ATOM 684 O O . VAL A 1 94 ? 1.214 6.758 -5.578 1.00 70.94 94 VAL A O 1
ATOM 687 N N . ILE A 1 95 ? 1.493 4.781 -4.531 1.00 71.00 95 ILE A N 1
ATOM 688 C CA . ILE A 1 95 ? 2.100 5.292 -3.302 1.00 71.00 95 ILE A CA 1
ATOM 689 C C . ILE A 1 95 ? 3.601 5.496 -3.553 1.00 71.00 95 ILE A C 1
ATOM 691 O O . ILE A 1 95 ? 4.292 4.582 -4.011 1.00 71.00 95 ILE A O 1
ATOM 695 N N . LYS A 1 96 ? 4.104 6.705 -3.283 1.00 66.75 96 LYS A N 1
ATOM 696 C CA . LYS A 1 96 ? 5.526 7.060 -3.402 1.00 66.75 96 LYS A CA 1
ATOM 697 C C . LYS A 1 96 ? 6.203 7.146 -2.045 1.00 66.75 96 LYS A C 1
ATOM 699 O O . LYS A 1 96 ? 5.537 7.564 -1.077 1.00 66.75 96 LYS A O 1
#

Foldseek 3Di:
DALVPDDPVVVVLVVPCPVNVVVVVLLVQQQAFPDADALVNLLVDDQQDWTQTSSRDTWGWGADPVRFIDTNNWTWDNDFCDDPVYTDIDTNHRDD

Radius of gyration: 14.03 Å; Cα contacts (8 Å, |Δi|>4): 141; chains: 1; bounding box: 33×29×35 Å